Protein AF-A0A958EAB8-F1 (afdb_monomer)

Solvent-accessible surface area (backbone atoms only — not comparable to full-atom values): 3809 Å² total; per-residue (Å²): 131,89,50,73,70,58,49,52,52,52,44,55,57,41,51,52,51,43,52,51,42,35,51,74,57,69,31,72,88,33,48,63,57,32,52,75,67,66,29,70,60,40,53,51,41,55,52,42,53,51,50,48,55,50,46,50,54,48,50,39,65,75,69,58,74,73,124

Radius of gyration: 14.26 Å; Cα contacts (8 Å, |Δi|>4): 42; chains: 1; bounding box: 30×19×42 Å

Sequence (67 aa):
MQNIGQIRQAYEENYQKIIDTITAMGGE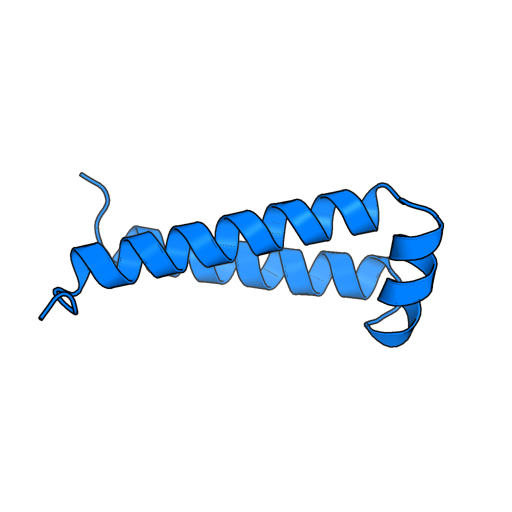NRIKEHRQKQSTLYRQLRDLQRREHYLDELENRFSGKLN

Foldseek 3Di:
DDDLVNLVVVLVVLVVQLVVLCVVCVHPVSLVVCVVVVHPSNVSNVVSVVSNVVSVVVNCVNVVVPD

Structure (mmCIF, N/CA/C/O backbone):
data_AF-A0A958EAB8-F1
#
_entry.id   AF-A0A958EAB8-F1
#
loop_
_atom_site.group_PDB
_atom_site.id
_atom_site.type_symbol
_atom_site.label_atom_id
_atom_site.label_alt_id
_atom_site.label_comp_id
_atom_site.label_asym_id
_atom_site.label_entity_id
_atom_site.label_seq_id
_atom_site.pdbx_PDB_ins_code
_atom_site.Cartn_x
_atom_site.Cartn_y
_atom_site.Cartn_z
_atom_site.occupancy
_atom_site.B_iso_or_equiv
_atom_site.auth_seq_id
_atom_site.auth_comp_id
_atom_site.auth_asym_id
_atom_site.auth_atom_id
_atom_site.pdbx_PDB_model_num
ATOM 1 N N . MET A 1 1 ? -14.652 10.828 18.498 1.00 49.72 1 MET A N 1
ATOM 2 C CA . MET A 1 1 ? -13.819 9.724 19.020 1.00 49.72 1 MET A CA 1
ATOM 3 C C . MET A 1 1 ? -13.757 8.667 17.935 1.00 49.72 1 MET A C 1
ATOM 5 O O . MET A 1 1 ? -14.819 8.280 17.467 1.00 49.72 1 MET A O 1
ATOM 9 N N . GLN A 1 2 ? -12.566 8.281 17.472 1.00 59.53 2 GLN A N 1
ATOM 10 C CA . GLN A 1 2 ? -12.449 7.157 16.540 1.00 59.53 2 GLN A CA 1
ATOM 11 C C . GLN A 1 2 ? -12.744 5.859 17.304 1.00 59.53 2 GLN A C 1
ATOM 13 O O . GLN A 1 2 ? -12.166 5.641 18.365 1.00 59.53 2 GLN A O 1
ATOM 18 N N . ASN A 1 3 ? -13.674 5.039 16.812 1.00 79.75 3 ASN A N 1
ATOM 19 C CA . ASN A 1 3 ? -13.961 3.716 17.378 1.00 79.75 3 ASN A CA 1
ATOM 20 C C . ASN A 1 3 ? -13.013 2.675 16.748 1.00 79.75 3 ASN A C 1
ATOM 22 O O . ASN A 1 3 ? -12.624 2.831 15.592 1.00 79.75 3 ASN A O 1
ATOM 26 N N . ILE A 1 4 ? -12.676 1.593 17.459 1.00 83.00 4 ILE A N 1
ATOM 27 C CA . ILE A 1 4 ? -11.827 0.496 16.960 1.00 83.00 4 ILE A CA 1
ATOM 28 C C . ILE A 1 4 ? -12.327 -0.065 15.618 1.00 83.00 4 ILE A C 1
ATOM 30 O O . ILE A 1 4 ? -11.531 -0.406 14.749 1.00 83.00 4 ILE A O 1
ATOM 34 N N . GLY A 1 5 ? -13.648 -0.059 15.395 1.00 85.81 5 GLY A N 1
ATOM 35 C CA . GLY A 1 5 ? -14.244 -0.432 14.109 1.00 85.81 5 GLY A CA 1
ATOM 36 C C . GLY A 1 5 ? -13.816 0.469 12.942 1.00 85.81 5 GLY A C 1
ATOM 37 O O . GLY A 1 5 ? -13.578 -0.027 11.848 1.00 85.81 5 GLY A O 1
ATOM 38 N N . GLN A 1 6 ? -13.637 1.773 13.170 1.00 89.06 6 GLN A N 1
ATOM 39 C CA . GLN A 1 6 ? -13.170 2.709 12.139 1.00 89.06 6 GLN A CA 1
ATOM 40 C C . GLN A 1 6 ? -11.679 2.528 11.834 1.00 89.06 6 GLN A C 1
ATOM 42 O O . GLN A 1 6 ? -11.259 2.738 10.700 1.00 89.06 6 GLN A O 1
ATOM 47 N N . ILE A 1 7 ? -10.882 2.124 12.830 1.00 89.25 7 ILE A N 1
ATOM 48 C CA . ILE A 1 7 ? -9.459 1.806 12.641 1.00 89.25 7 ILE A CA 1
ATOM 49 C C . ILE A 1 7 ? -9.322 0.554 11.774 1.00 89.25 7 ILE A C 1
ATOM 51 O O . ILE A 1 7 ? -8.562 0.567 10.812 1.00 89.25 7 ILE A O 1
ATOM 55 N N . ARG A 1 8 ? -10.120 -0.483 12.052 1.00 89.00 8 ARG A N 1
ATOM 56 C CA . ARG A 1 8 ? -10.145 -1.715 11.251 1.00 89.00 8 ARG A CA 1
ATOM 57 C C . ARG A 1 8 ? -10.602 -1.477 9.819 1.00 89.00 8 ARG A C 1
ATOM 59 O O . ARG A 1 8 ? -9.935 -1.925 8.897 1.00 89.00 8 ARG A O 1
ATOM 66 N N . GLN A 1 9 ? -11.663 -0.696 9.621 1.00 93.00 9 GLN A N 1
ATOM 67 C CA . GLN A 1 9 ? -12.085 -0.316 8.273 1.00 93.00 9 GLN A CA 1
ATOM 68 C C . GLN A 1 9 ? -10.969 0.444 7.534 1.00 93.00 9 GLN A C 1
ATOM 70 O O . GLN A 1 9 ? -10.667 0.153 6.379 1.00 93.00 9 GLN A O 1
ATOM 75 N N . ALA A 1 10 ? -10.304 1.388 8.207 1.00 93.62 10 ALA A N 1
ATOM 76 C CA . ALA A 1 10 ? -9.181 2.110 7.621 1.00 93.62 10 ALA A CA 1
ATOM 77 C C . ALA A 1 10 ? -7.986 1.193 7.301 1.00 93.62 10 ALA A C 1
ATOM 79 O O . ALA A 1 10 ? -7.252 1.486 6.356 1.00 93.62 10 ALA A O 1
ATOM 80 N N . TYR A 1 11 ? -7.790 0.115 8.066 1.00 93.56 11 TYR A N 1
ATOM 81 C CA . TYR A 1 11 ? -6.770 -0.901 7.817 1.00 93.56 11 TYR A CA 1
ATOM 82 C C . TYR A 1 11 ? -7.083 -1.694 6.548 1.00 93.56 11 TYR A C 1
ATOM 84 O O . TYR A 1 11 ? -6.249 -1.748 5.650 1.00 93.56 1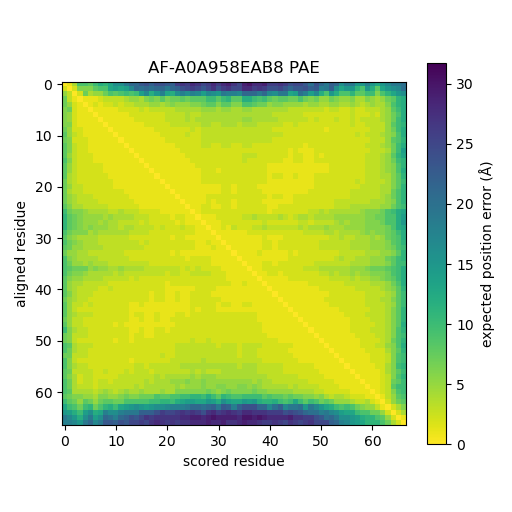1 TYR A O 1
ATOM 92 N N . GLU A 1 12 ? -8.306 -2.214 6.423 1.00 94.56 12 GLU A N 1
ATOM 93 C CA . GLU A 1 12 ? -8.765 -2.944 5.233 1.00 94.56 12 GLU A CA 1
ATOM 94 C C . GLU A 1 12 ? -8.656 -2.086 3.963 1.00 94.56 12 GLU A C 1
ATOM 96 O O . GLU A 1 12 ? -8.099 -2.519 2.953 1.00 94.56 12 GLU A O 1
ATOM 101 N N . GLU A 1 13 ? -9.100 -0.827 4.027 1.00 96.69 13 GLU A N 1
ATOM 102 C CA . GLU A 1 13 ? -8.975 0.117 2.912 1.00 96.69 13 GLU A CA 1
ATOM 103 C C . GLU A 1 13 ? -7.511 0.410 2.546 1.00 96.69 13 GLU A C 1
ATOM 105 O O . GLU A 1 13 ? -7.182 0.601 1.372 1.00 96.69 13 GLU A O 1
ATOM 110 N N . ASN A 1 14 ? -6.624 0.497 3.541 1.00 97.00 14 ASN A N 1
ATOM 111 C CA . ASN A 1 14 ? -5.203 0.734 3.312 1.00 97.00 14 ASN A CA 1
ATOM 112 C C . ASN A 1 14 ? -4.524 -0.499 2.703 1.00 97.00 14 ASN A C 1
ATOM 114 O O . ASN A 1 14 ? -3.763 -0.358 1.746 1.00 97.00 14 ASN A O 1
ATOM 118 N N . TYR A 1 15 ? -4.850 -1.690 3.202 1.00 96.56 15 TYR A N 1
ATOM 119 C CA . TYR A 1 15 ? -4.344 -2.963 2.703 1.00 96.56 15 TYR A 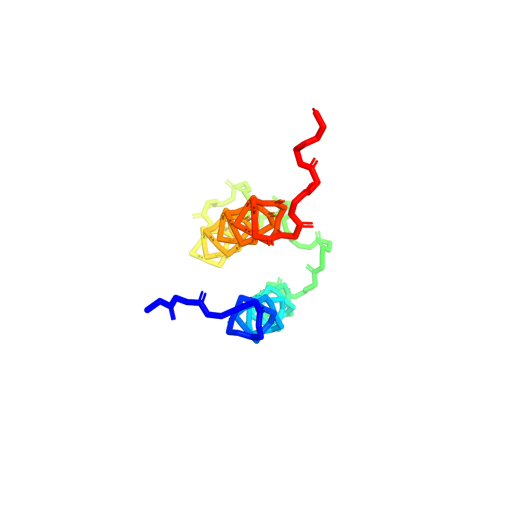CA 1
ATOM 120 C C . TYR A 1 15 ? -4.752 -3.202 1.244 1.00 96.56 15 TYR A C 1
ATOM 122 O O . TYR A 1 15 ? -3.905 -3.521 0.409 1.00 96.56 15 TYR A O 1
ATOM 130 N N . GLN A 1 16 ? -6.015 -2.932 0.891 1.00 97.94 16 GLN A N 1
ATOM 131 C CA . GLN A 1 16 ? -6.464 -3.028 -0.499 1.00 97.94 16 GLN A CA 1
ATOM 132 C C . GLN A 1 16 ? -5.661 -2.094 -1.416 1.00 97.94 16 GLN A C 1
ATOM 134 O O . GLN A 1 16 ? -5.190 -2.509 -2.471 1.00 97.94 16 GLN A O 1
ATOM 139 N N . LYS A 1 17 ? -5.405 -0.852 -0.984 1.00 98.06 17 LYS A N 1
ATOM 140 C CA . LYS A 1 17 ? -4.576 0.094 -1.751 1.00 98.06 17 LYS A CA 1
ATOM 141 C C . LYS A 1 17 ? -3.130 -0.373 -1.896 1.00 98.06 17 LYS A C 1
ATOM 143 O O . LYS A 1 17 ? -2.515 -0.102 -2.929 1.00 98.06 17 LYS A O 1
ATOM 148 N N . ILE A 1 18 ? -2.569 -1.050 -0.892 1.00 97.81 18 ILE A N 1
ATOM 149 C CA . ILE A 1 18 ? -1.233 -1.657 -0.984 1.00 97.81 18 ILE A CA 1
ATOM 150 C C . ILE A 1 18 ? -1.231 -2.712 -2.092 1.00 97.81 18 ILE A C 1
ATOM 152 O O . ILE A 1 18 ? -0.387 -2.635 -2.987 1.00 97.81 18 ILE A O 1
ATOM 156 N N . ILE A 1 19 ? -2.203 -3.628 -2.085 1.00 97.81 19 ILE A N 1
ATOM 157 C CA . ILE A 1 19 ? -2.351 -4.666 -3.116 1.00 97.8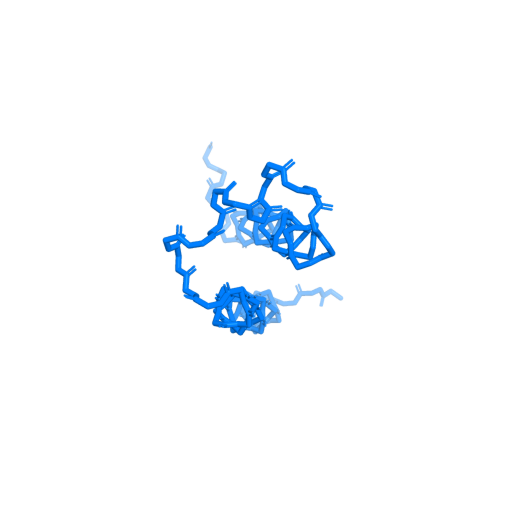1 19 ILE A CA 1
ATOM 158 C C . ILE A 1 19 ? -2.509 -4.043 -4.506 1.00 97.81 19 ILE A C 1
ATOM 160 O O . ILE A 1 19 ? -1.805 -4.439 -5.439 1.00 97.81 19 ILE A O 1
ATOM 164 N N . ASP A 1 20 ? -3.379 -3.04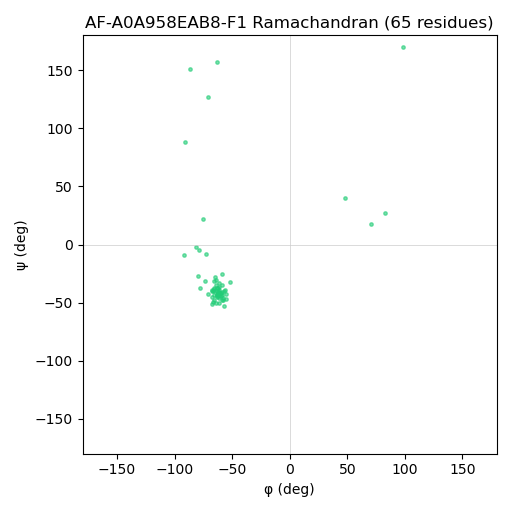5 -4.650 1.00 98.12 20 ASP A N 1
ATOM 165 C CA . ASP A 1 20 ? -3.622 -2.373 -5.929 1.00 98.12 20 ASP A CA 1
ATOM 166 C C . ASP A 1 20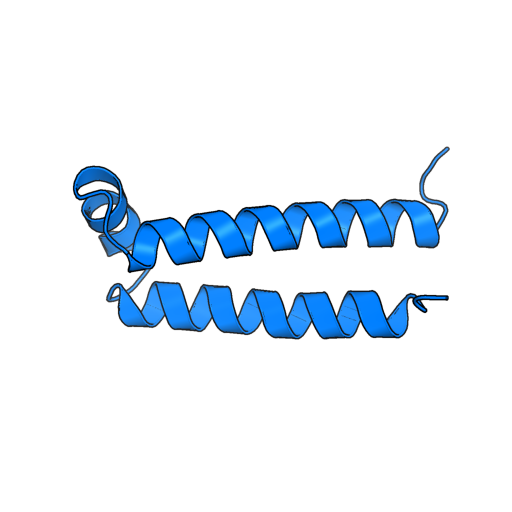 ? -2.348 -1.692 -6.441 1.00 98.12 20 ASP A C 1
ATOM 168 O O . ASP A 1 20 ? -2.007 -1.794 -7.620 1.00 98.12 20 ASP A O 1
ATOM 172 N N . THR A 1 21 ? -1.589 -1.050 -5.548 1.00 98.06 21 THR A N 1
ATOM 173 C CA . T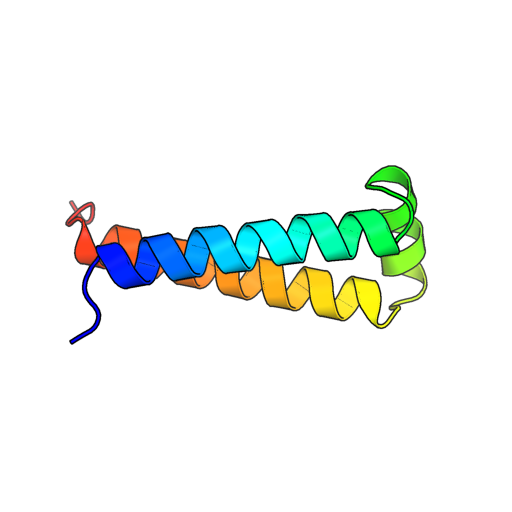HR A 1 21 ? -0.325 -0.393 -5.904 1.00 98.06 21 THR A CA 1
ATOM 174 C C . THR A 1 21 ? 0.723 -1.421 -6.337 1.00 98.06 21 THR A C 1
ATOM 176 O O . THR A 1 21 ? 1.398 -1.217 -7.347 1.00 98.06 21 THR A O 1
ATOM 179 N N . ILE A 1 22 ? 0.851 -2.545 -5.622 1.00 97.50 22 ILE A N 1
ATOM 180 C CA . ILE A 1 22 ? 1.753 -3.651 -5.989 1.00 97.50 22 ILE A CA 1
ATOM 181 C C . ILE A 1 22 ? 1.351 -4.246 -7.343 1.00 97.50 22 ILE A C 1
ATOM 183 O O . ILE A 1 22 ? 2.207 -4.490 -8.195 1.00 97.50 22 ILE A O 1
ATOM 187 N N . THR A 1 23 ? 0.052 -4.416 -7.581 1.00 97.94 23 THR A N 1
ATOM 188 C CA . THR A 1 23 ? -0.487 -4.901 -8.856 1.00 97.94 23 THR A CA 1
ATOM 189 C C . THR A 1 23 ? -0.174 -3.923 -9.989 1.00 97.94 23 THR A C 1
ATOM 191 O O . THR A 1 23 ? 0.317 -4.339 -11.037 1.00 97.94 23 THR A O 1
ATOM 194 N N . ALA A 1 24 ? -0.341 -2.616 -9.764 1.00 97.50 24 ALA A N 1
ATOM 195 C CA . ALA A 1 24 ? 0.007 -1.566 -10.723 1.00 97.50 24 ALA A CA 1
ATOM 196 C C . ALA A 1 24 ? 1.517 -1.484 -11.014 1.00 97.50 24 ALA A C 1
ATOM 198 O O . ALA A 1 24 ? 1.916 -1.109 -12.116 1.00 97.50 24 ALA A O 1
ATOM 199 N N . MET A 1 25 ? 2.369 -1.877 -10.061 1.00 97.06 25 MET A N 1
ATOM 200 C CA . MET A 1 25 ? 3.810 -2.057 -10.286 1.00 97.06 25 MET A CA 1
ATOM 201 C C . MET A 1 25 ? 4.141 -3.300 -11.127 1.00 97.06 25 MET A C 1
ATOM 203 O O . MET A 1 25 ? 5.288 -3.477 -11.528 1.00 97.06 25 MET A O 1
ATOM 207 N N . GLY A 1 26 ? 3.162 -4.158 -11.424 1.00 96.25 26 GLY A N 1
ATOM 208 C CA . GLY A 1 26 ? 3.357 -5.433 -12.113 1.00 96.25 26 GLY A CA 1
ATOM 209 C C . GLY A 1 26 ? 3.788 -6.566 -11.178 1.00 96.25 26 GLY A C 1
ATOM 210 O O . GLY A 1 26 ? 4.470 -7.493 -11.618 1.00 96.25 26 GLY A O 1
ATOM 211 N N . GLY A 1 27 ? 3.410 -6.483 -9.899 1.00 95.69 27 GLY A N 1
ATOM 212 C CA . GLY A 1 27 ? 3.648 -7.497 -8.873 1.00 95.69 27 GLY A CA 1
ATOM 213 C C . GLY A 1 27 ? 4.862 -7.223 -7.979 1.00 95.69 27 GLY A C 1
ATOM 214 O O . GLY A 1 27 ? 5.690 -6.347 -8.242 1.00 95.69 27 GLY A O 1
ATOM 215 N N . GLU A 1 28 ? 4.992 -8.015 -6.912 1.00 94.94 28 GLU A N 1
ATOM 216 C CA . GLU A 1 28 ? 6.014 -7.836 -5.867 1.00 94.94 28 GLU A CA 1
ATOM 217 C C . GLU A 1 28 ? 7.450 -7.881 -6.403 1.00 94.94 28 GLU A C 1
ATOM 219 O O . GLU A 1 28 ? 8.313 -7.106 -5.983 1.00 94.94 28 GLU A O 1
ATOM 224 N N . ASN A 1 29 ? 7.691 -8.718 -7.414 1.00 96.44 29 ASN A N 1
ATOM 225 C CA . ASN A 1 29 ? 8.998 -8.873 -8.057 1.00 96.44 29 ASN A CA 1
ATOM 226 C C . ASN A 1 29 ? 9.528 -7.561 -8.661 1.00 96.44 29 ASN A C 1
ATOM 228 O O . ASN A 1 29 ? 10.740 -7.381 -8.789 1.00 96.44 29 ASN A O 1
ATOM 232 N N . ARG A 1 30 ? 8.637 -6.624 -9.011 1.00 96.69 30 ARG A N 1
ATOM 233 C CA . ARG A 1 30 ? 9.001 -5.329 -9.599 1.00 96.69 30 ARG A CA 1
ATOM 234 C C . ARG A 1 30 ? 9.186 -4.220 -8.568 1.00 96.69 30 ARG A C 1
ATOM 236 O O . ARG A 1 30 ? 9.741 -3.174 -8.902 1.00 96.69 30 ARG A O 1
ATOM 243 N N . ILE A 1 31 ? 8.841 -4.440 -7.295 1.00 96.31 31 ILE A N 1
ATOM 244 C CA . ILE A 1 31 ? 9.005 -3.428 -6.235 1.00 96.31 31 ILE A CA 1
ATOM 245 C C . ILE A 1 31 ? 10.462 -2.955 -6.146 1.00 96.31 31 ILE A C 1
ATOM 247 O O . ILE A 1 31 ? 10.714 -1.762 -5.984 1.00 96.31 31 ILE A O 1
ATOM 251 N N . LYS A 1 32 ? 11.443 -3.856 -6.306 1.00 96.81 32 LYS A N 1
ATOM 252 C CA . LYS A 1 32 ? 12.871 -3.493 -6.279 1.00 96.81 32 LYS A CA 1
ATOM 253 C C . LYS A 1 32 ? 13.246 -2.524 -7.403 1.00 96.81 32 LYS A C 1
ATOM 255 O O . LYS A 1 32 ? 13.991 -1.576 -7.162 1.00 96.81 32 LYS A O 1
ATOM 260 N N . GLU A 1 33 ? 12.711 -2.730 -8.601 1.00 97.25 33 GLU A N 1
ATOM 261 C CA . GLU A 1 33 ? 12.919 -1.835 -9.741 1.00 97.25 33 GLU A CA 1
ATOM 262 C C . GLU A 1 33 ? 12.278 -0.466 -9.476 1.00 97.25 33 GLU A C 1
ATOM 264 O O . GLU A 1 33 ? 12.923 0.577 -9.603 1.00 97.25 33 GLU A O 1
ATOM 269 N N . HIS A 1 34 ? 11.027 -0.469 -9.017 1.00 97.50 34 HIS A N 1
ATOM 270 C CA . HIS A 1 34 ? 10.290 0.739 -8.657 1.00 97.50 34 HIS A CA 1
ATOM 271 C C . HIS A 1 34 ? 10.955 1.522 -7.511 1.00 97.50 34 HIS A C 1
ATOM 273 O O . HIS A 1 34 ? 10.928 2.759 -7.528 1.00 97.50 34 HIS A O 1
ATOM 279 N N . ARG A 1 35 ? 11.606 0.823 -6.568 1.00 97.06 35 ARG A N 1
ATOM 280 C CA . ARG A 1 35 ? 12.440 1.384 -5.495 1.00 97.06 35 ARG A CA 1
ATOM 281 C C . ARG A 1 35 ? 13.695 2.049 -6.038 1.00 97.06 35 ARG A C 1
ATOM 283 O O . ARG A 1 35 ? 13.987 3.181 -5.663 1.00 97.06 35 ARG A O 1
ATOM 290 N N . GLN A 1 36 ? 14.439 1.364 -6.905 1.00 97.25 36 GLN A N 1
ATOM 291 C CA . GLN A 1 36 ? 15.660 1.909 -7.509 1.00 97.25 36 GLN A CA 1
ATOM 292 C C . GLN A 1 36 ? 15.361 3.176 -8.314 1.00 97.25 36 GLN A C 1
ATOM 294 O O . GLN A 1 36 ? 16.073 4.167 -8.190 1.00 97.25 36 GLN A O 1
ATOM 299 N N . LYS A 1 37 ? 14.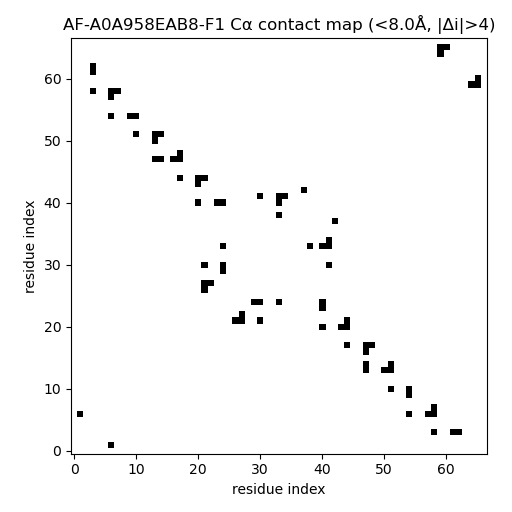258 3.169 -9.068 1.00 96.38 37 LYS A N 1
ATOM 300 C CA . LYS A 1 37 ? 13.807 4.306 -9.880 1.00 96.38 37 LYS A CA 1
ATOM 301 C C . LYS A 1 37 ? 13.107 5.408 -9.078 1.00 96.38 37 LYS A C 1
ATOM 303 O O . LYS A 1 37 ? 12.734 6.421 -9.660 1.00 96.38 37 LYS A O 1
ATOM 308 N N . GLN A 1 38 ? 12.882 5.216 -7.773 1.00 95.44 38 GLN A N 1
ATOM 309 C CA . GLN A 1 38 ? 12.111 6.139 -6.924 1.00 95.44 38 GLN A CA 1
ATOM 310 C C . GLN A 1 38 ? 10.773 6.550 -7.559 1.00 95.44 38 GLN A C 1
ATOM 312 O O . GLN A 1 38 ? 10.375 7.720 -7.505 1.00 95.44 38 GLN A O 1
ATOM 317 N N . SER A 1 39 ? 10.105 5.581 -8.193 1.00 97.56 39 SER A N 1
ATOM 318 C CA . SER A 1 39 ? 8.880 5.811 -8.961 1.00 97.56 39 SER A CA 1
ATOM 319 C C . SER A 1 39 ? 7.741 6.326 -8.080 1.00 97.56 39 SER A C 1
ATOM 321 O O . SER A 1 39 ? 7.711 6.070 -6.874 1.00 97.56 39 SER A O 1
ATOM 323 N N . THR A 1 40 ? 6.764 7.002 -8.684 1.00 97.81 40 THR A N 1
ATOM 324 C CA . THR A 1 40 ? 5.563 7.469 -7.974 1.00 97.81 40 THR A CA 1
ATOM 325 C C . THR A 1 40 ? 4.836 6.323 -7.268 1.00 97.81 40 THR A C 1
ATOM 327 O O . THR A 1 40 ? 4.495 6.466 -6.099 1.00 97.81 40 THR A O 1
ATOM 330 N N . LEU A 1 41 ? 4.699 5.162 -7.922 1.00 97.44 41 LEU A N 1
ATOM 331 C CA . LEU A 1 41 ? 4.076 3.969 -7.334 1.00 97.44 41 LEU A CA 1
ATOM 332 C C . LEU A 1 41 ? 4.832 3.464 -6.096 1.00 97.44 41 LEU A C 1
ATOM 334 O O . LEU A 1 41 ? 4.217 3.101 -5.099 1.00 97.44 41 LEU A O 1
ATOM 338 N N . TYR A 1 42 ? 6.168 3.499 -6.111 1.00 97.88 42 TYR A N 1
ATOM 339 C CA . TYR A 1 42 ? 6.955 3.125 -4.934 1.00 97.88 42 TYR A CA 1
ATOM 340 C C . TYR A 1 42 ? 6.777 4.111 -3.776 1.00 97.88 42 TYR A C 1
ATOM 342 O O . TYR A 1 42 ? 6.698 3.698 -2.621 1.00 97.88 42 TYR A O 1
ATOM 350 N N . ARG A 1 43 ? 6.694 5.416 -4.067 1.00 97.88 43 ARG A N 1
ATOM 351 C CA . ARG A 1 43 ? 6.417 6.433 -3.038 1.00 97.88 43 ARG A CA 1
ATOM 352 C C . ARG A 1 43 ? 5.035 6.221 -2.424 1.00 97.88 43 ARG A C 1
ATOM 354 O O . ARG A 1 43 ? 4.926 6.199 -1.204 1.00 97.88 43 ARG A O 1
ATOM 361 N N . GLN A 1 44 ? 4.027 5.969 -3.261 1.00 97.69 44 GLN A N 1
ATOM 362 C CA . GLN A 1 44 ? 2.670 5.642 -2.821 1.00 97.69 44 GLN A CA 1
ATOM 363 C C . GLN A 1 44 ? 2.646 4.395 -1.935 1.00 97.69 44 GLN A C 1
ATOM 365 O O . GLN A 1 44 ? 2.102 4.455 -0.836 1.00 97.69 44 GLN A O 1
ATOM 370 N N . LEU A 1 45 ? 3.309 3.307 -2.345 1.00 97.69 45 LEU A N 1
ATOM 371 C CA . LEU A 1 45 ? 3.444 2.105 -1.517 1.00 97.69 45 LEU A CA 1
ATOM 372 C C . LEU A 1 45 ? 4.051 2.435 -0.150 1.00 97.69 45 LEU A C 1
ATOM 374 O O . LEU A 1 45 ? 3.540 2.005 0.878 1.00 97.69 45 LEU A O 1
ATOM 378 N N . ARG A 1 46 ? 5.129 3.223 -0.124 1.00 97.69 46 ARG A N 1
ATOM 379 C CA . ARG A 1 46 ? 5.840 3.566 1.113 1.00 97.69 46 ARG A CA 1
ATOM 380 C C . ARG A 1 46 ? 4.999 4.421 2.063 1.00 97.69 46 ARG A C 1
ATOM 382 O O . ARG A 1 46 ? 5.184 4.357 3.278 1.00 97.69 46 ARG A O 1
ATOM 389 N N . ASP A 1 47 ? 4.119 5.254 1.524 1.00 97.88 47 ASP A N 1
ATOM 390 C CA . ASP A 1 47 ? 3.211 6.078 2.319 1.00 97.88 47 ASP A CA 1
ATOM 391 C C . ASP A 1 47 ? 2.033 5.251 2.847 1.00 97.88 47 ASP A C 1
ATOM 393 O O . ASP A 1 47 ? 1.662 5.401 4.011 1.00 97.88 47 ASP A O 1
ATOM 397 N N . LEU A 1 48 ? 1.524 4.304 2.053 1.00 97.81 48 LEU A N 1
ATOM 398 C CA . LEU A 1 48 ? 0.530 3.324 2.496 1.00 97.81 48 LEU A CA 1
ATOM 399 C C . LEU A 1 48 ? 1.078 2.403 3.596 1.00 97.81 48 LEU A C 1
ATOM 401 O O . LEU A 1 48 ? 0.405 2.194 4.599 1.00 97.81 48 LEU A O 1
ATOM 405 N N . GLN A 1 49 ? 2.319 1.924 3.475 1.00 96.06 49 GLN A N 1
ATOM 406 C CA . GLN A 1 49 ? 2.989 1.136 4.522 1.00 96.06 49 GLN A CA 1
ATOM 407 C C . GLN A 1 49 ? 3.200 1.944 5.811 1.00 96.06 49 GLN A C 1
ATOM 409 O O . GLN A 1 49 ? 3.038 1.432 6.914 1.00 96.06 49 GLN A O 1
ATOM 414 N N . ARG A 1 50 ? 3.524 3.240 5.698 1.00 96.81 50 ARG A N 1
ATOM 415 C CA . ARG A 1 50 ? 3.608 4.123 6.873 1.00 96.81 50 ARG A CA 1
ATOM 416 C C . ARG A 1 50 ? 2.249 4.334 7.535 1.00 96.81 50 ARG A C 1
ATOM 418 O O . ARG A 1 50 ? 2.174 4.394 8.759 1.00 96.81 50 ARG A O 1
ATOM 425 N N . ARG A 1 51 ? 1.185 4.435 6.738 1.00 95.31 51 ARG A N 1
ATOM 426 C CA . ARG A 1 51 ? -0.186 4.519 7.244 1.00 95.31 51 ARG A CA 1
ATOM 427 C C . ARG A 1 51 ? -0.624 3.222 7.925 1.00 95.31 51 ARG A C 1
ATOM 429 O O . ARG A 1 51 ? -1.258 3.311 8.967 1.00 95.31 51 ARG A O 1
ATOM 436 N N . GLU A 1 52 ? -0.261 2.063 7.382 1.00 94.25 52 GLU A N 1
ATOM 437 C CA . GLU A 1 52 ? -0.518 0.748 7.988 1.00 94.25 52 GLU A CA 1
ATOM 438 C C . GLU A 1 52 ? 0.083 0.667 9.394 1.00 94.25 52 GLU A C 1
ATOM 440 O O . GLU A 1 52 ? -0.647 0.479 10.361 1.00 94.25 52 GLU A O 1
ATOM 445 N N . HIS A 1 53 ? 1.378 0.971 9.525 1.00 94.38 53 HIS A N 1
ATOM 446 C CA . HIS A 1 53 ? 2.070 0.984 10.817 1.00 94.38 53 HIS A CA 1
ATOM 447 C C . HIS A 1 53 ? 1.421 1.937 11.831 1.00 94.38 53 HIS A C 1
ATOM 449 O O . HIS A 1 53 ? 1.312 1.636 13.017 1.00 94.38 53 HIS A O 1
ATOM 455 N N . TYR A 1 54 ? 0.976 3.112 11.378 1.00 93.19 54 TYR A N 1
ATOM 456 C CA . TYR A 1 54 ? 0.268 4.051 12.245 1.00 93.19 54 TYR A CA 1
ATOM 457 C C . TYR A 1 54 ? -1.093 3.507 12.707 1.00 93.19 54 TYR A C 1
ATOM 459 O O . TYR A 1 54 ? -1.461 3.686 13.867 1.00 93.19 54 TYR A O 1
ATOM 467 N N . LEU A 1 55 ? -1.839 2.840 11.823 1.00 91.50 55 LEU A N 1
ATOM 468 C CA . LEU A 1 55 ? -3.108 2.202 12.176 1.00 91.50 55 LEU A CA 1
ATOM 469 C C . LEU A 1 55 ? -2.900 1.048 13.164 1.00 91.50 55 LEU A C 1
ATOM 471 O O . LEU A 1 55 ? -3.673 0.952 14.114 1.00 91.50 55 LEU A O 1
ATOM 475 N N . ASP A 1 56 ? -1.831 0.263 13.010 1.00 89.44 56 ASP A N 1
ATOM 476 C CA . ASP A 1 56 ? -1.440 -0.776 13.971 1.00 89.44 56 ASP A CA 1
ATOM 477 C C . ASP A 1 56 ? -1.120 -0.183 15.347 1.00 89.44 56 ASP A C 1
ATOM 479 O O . ASP A 1 56 ? -1.590 -0.671 16.377 1.00 89.44 56 ASP A O 1
ATOM 483 N N . GLU A 1 57 ? -0.343 0.904 15.402 1.00 90.69 57 GLU A N 1
ATOM 484 C CA . GLU A 1 57 ? -0.078 1.606 16.660 1.00 90.69 57 GLU A CA 1
ATOM 485 C C . GLU A 1 57 ? -1.364 2.122 17.312 1.00 90.69 57 GLU A C 1
ATOM 487 O O . GLU A 1 57 ? -1.519 2.028 18.533 1.00 90.69 57 GLU A O 1
ATOM 492 N N . LEU A 1 58 ? -2.289 2.671 16.520 1.00 89.19 58 LEU A N 1
ATOM 493 C CA . LEU A 1 58 ? -3.580 3.117 17.026 1.00 89.19 58 LEU A CA 1
ATOM 494 C C . LEU A 1 58 ? -4.395 1.937 17.558 1.00 89.19 58 LEU A C 1
ATOM 496 O O . LEU A 1 58 ? -4.854 2.002 18.697 1.00 89.19 58 LEU A O 1
ATOM 500 N N . GLU A 1 59 ? -4.545 0.850 16.799 1.00 86.44 59 GLU A N 1
ATOM 501 C CA . GLU A 1 59 ? -5.291 -0.326 17.257 1.00 86.44 59 GLU A CA 1
ATOM 502 C C . GLU A 1 59 ? -4.687 -0.898 18.548 1.00 86.44 59 GLU A C 1
ATOM 504 O O . GLU A 1 59 ? -5.425 -1.209 19.483 1.00 86.44 59 GLU A O 1
ATOM 509 N N . ASN A 1 60 ? -3.359 -0.954 18.668 1.00 85.94 60 ASN A N 1
ATOM 510 C CA . ASN A 1 60 ? -2.684 -1.405 19.888 1.00 85.94 60 ASN A CA 1
ATOM 511 C C . ASN A 1 60 ? -2.975 -0.501 21.098 1.00 85.94 60 ASN A C 1
ATOM 513 O O . ASN A 1 60 ? -3.220 -1.002 22.197 1.00 85.94 60 ASN A O 1
ATOM 517 N N . ARG A 1 61 ? -3.022 0.823 20.901 1.00 85.06 61 ARG A N 1
ATOM 518 C CA . ARG A 1 61 ? -3.386 1.780 21.961 1.00 85.06 61 ARG A CA 1
ATOM 519 C C . ARG A 1 61 ? -4.850 1.642 22.386 1.00 85.06 61 ARG A C 1
ATOM 521 O O . ARG A 1 61 ? -5.139 1.710 23.576 1.00 8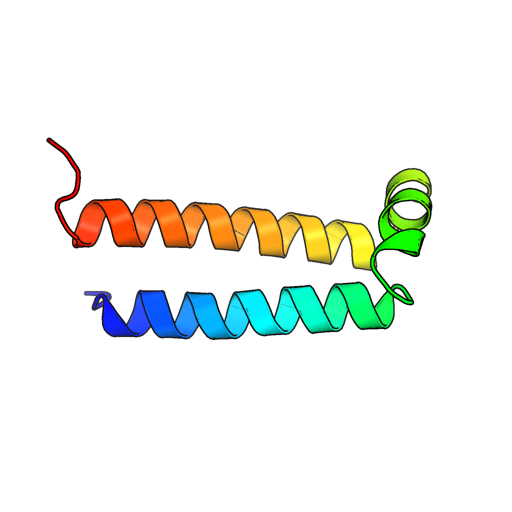5.06 61 ARG A O 1
ATOM 528 N N . PHE A 1 62 ? -5.768 1.431 21.441 1.00 79.38 62 PHE A N 1
ATOM 529 C CA . PHE A 1 62 ? -7.204 1.293 21.727 1.00 79.38 62 PHE A CA 1
ATOM 530 C C . PHE A 1 62 ? -7.603 -0.097 22.241 1.00 79.38 62 PHE A C 1
ATOM 532 O O . PHE A 1 62 ? -8.582 -0.213 22.974 1.00 79.38 62 PHE A O 1
ATOM 539 N N . SER A 1 63 ? -6.857 -1.145 21.889 1.00 77.38 63 SER A N 1
ATOM 540 C CA . SER A 1 63 ? -7.089 -2.518 22.361 1.00 77.38 63 SER A CA 1
ATOM 541 C C . SER A 1 63 ? -6.506 -2.800 23.751 1.00 77.38 63 SER A C 1
ATOM 543 O O . SER A 1 63 ? -6.693 -3.897 24.271 1.00 77.38 63 SER A O 1
ATOM 545 N N . GLY A 1 64 ? -5.822 -1.829 24.371 1.00 64.62 64 GLY A N 1
ATOM 546 C CA . GLY A 1 64 ? -5.273 -1.974 25.720 1.00 64.62 64 GLY A CA 1
ATOM 547 C C . GLY A 1 64 ? -4.090 -2.942 25.811 1.00 64.62 64 GLY A C 1
ATOM 548 O O . GLY A 1 64 ? -3.745 -3.366 26.906 1.00 64.62 64 GLY A O 1
ATOM 549 N N . LYS A 1 65 ? -3.428 -3.276 24.693 1.00 55.81 65 LYS A N 1
ATOM 550 C CA . LYS A 1 65 ? -2.203 -4.103 24.680 1.00 55.81 65 LYS A CA 1
ATOM 551 C C . LYS A 1 65 ? -0.938 -3.351 25.136 1.00 55.81 65 LYS A C 1
ATOM 553 O O . LYS A 1 65 ? 0.174 -3.766 24.825 1.00 55.81 65 LYS A O 1
ATOM 558 N N . LEU A 1 66 ? -1.102 -2.265 25.888 1.00 50.34 66 LEU A N 1
ATOM 559 C CA . LEU A 1 66 ? -0.056 -1.700 26.735 1.00 50.34 66 LEU A CA 1
ATOM 560 C C . LEU A 1 66 ? -0.197 -2.351 28.116 1.00 50.34 66 LEU A C 1
ATOM 562 O O . LEU A 1 66 ? -0.936 -1.851 28.960 1.00 50.34 66 LEU A O 1
ATOM 566 N N . ASN A 1 67 ? 0.471 -3.493 28.293 1.00 41.09 67 ASN A N 1
ATOM 567 C CA . ASN A 1 67 ? 0.965 -3.886 29.615 1.00 41.09 67 ASN A CA 1
ATOM 568 C C . ASN A 1 67 ? 2.231 -3.083 29.910 1.00 41.09 67 ASN A C 1
ATOM 570 O O . ASN A 1 67 ? 3.066 -2.979 28.980 1.00 41.09 67 ASN A O 1
#

Mean predicted aligned error: 4.63 Å

Secondary structure (DSSP, 8-state):
---HHHHHHHHHHHHHHHHHHHHHTTSGGGHHHHHHTT-HHHHHHHHHHHHHHHHHHHHHHHTT---

pLDDT: mean 90.39, std 12.77, range [41.09, 98.12]